Protein AF-A0A5M6A2C7-F1 (afdb_monomer_lite)

Structure (mmCIF, N/CA/C/O backbone):
data_AF-A0A5M6A2C7-F1
#
_entry.id   AF-A0A5M6A2C7-F1
#
loop_
_atom_site.group_PDB
_atom_site.id
_atom_site.type_symbol
_atom_site.label_atom_id
_atom_site.label_alt_id
_atom_site.label_comp_id
_atom_site.label_asym_id
_atom_site.label_entity_id
_atom_site.label_seq_id
_atom_site.pdbx_PDB_ins_code
_atom_site.Cartn_x
_atom_site.Cartn_y
_atom_site.Cartn_z
_atom_site.occupancy
_atom_site.B_iso_or_equiv
_atom_site.auth_seq_id
_atom_site.auth_comp_id
_atom_site.auth_asym_id
_atom_site.auth_atom_id
_atom_site.pdbx_PDB_model_num
ATOM 1 N N . MET A 1 1 ? 13.735 15.046 -50.045 1.00 45.38 1 MET A N 1
ATOM 2 C CA . MET A 1 1 ? 13.087 15.067 -48.713 1.00 45.38 1 MET A CA 1
ATOM 3 C C . MET A 1 1 ? 12.288 13.768 -48.601 1.00 45.38 1 MET A C 1
ATOM 5 O O . MET A 1 1 ? 11.650 13.436 -49.588 1.00 45.38 1 MET A O 1
ATOM 9 N N . ASN A 1 2 ? 12.395 13.031 -47.484 1.00 54.16 2 ASN A N 1
ATOM 10 C CA . ASN A 1 2 ? 11.855 11.673 -47.202 1.00 54.16 2 ASN A CA 1
ATOM 11 C C . ASN A 1 2 ? 12.770 10.461 -47.503 1.00 54.16 2 ASN A C 1
ATOM 13 O O . ASN A 1 2 ? 12.316 9.448 -48.018 1.00 54.16 2 ASN A O 1
ATOM 17 N N . GLN A 1 3 ? 14.052 10.512 -47.115 1.00 63.50 3 GLN A N 1
ATOM 18 C CA . GLN A 1 3 ? 14.919 9.313 -47.120 1.00 63.50 3 GLN A CA 1
ATOM 19 C C . GLN A 1 3 ? 14.503 8.258 -46.074 1.00 63.50 3 GLN A C 1
ATOM 21 O O . GLN A 1 3 ? 14.709 7.070 -46.290 1.00 63.50 3 GLN A O 1
ATOM 26 N N . LEU A 1 4 ? 13.855 8.669 -44.976 1.00 61.88 4 LEU A N 1
ATOM 27 C CA . LEU A 1 4 ? 13.377 7.767 -43.916 1.00 61.88 4 LEU A CA 1
ATOM 28 C C . LEU A 1 4 ? 12.251 6.823 -44.385 1.00 61.88 4 LEU A C 1
ATOM 30 O O . LEU A 1 4 ? 12.157 5.701 -43.902 1.00 61.88 4 LEU A O 1
ATOM 34 N N . ALA A 1 5 ? 11.435 7.243 -45.360 1.00 64.31 5 ALA A N 1
ATOM 35 C CA . ALA A 1 5 ? 10.339 6.440 -45.916 1.00 64.31 5 ALA A CA 1
ATOM 36 C C . ALA A 1 5 ? 10.807 5.376 -46.934 1.00 64.31 5 ALA A C 1
ATOM 38 O O . ALA A 1 5 ? 10.036 4.489 -47.300 1.00 64.31 5 ALA A O 1
ATOM 39 N N . ALA A 1 6 ? 12.064 5.447 -47.388 1.00 68.69 6 ALA A N 1
ATOM 40 C CA . ALA A 1 6 ? 12.659 4.509 -48.344 1.00 68.69 6 ALA A CA 1
ATOM 41 C C . ALA A 1 6 ? 13.431 3.355 -47.670 1.00 68.69 6 ALA A C 1
ATOM 43 O O . ALA A 1 6 ? 13.940 2.471 -48.355 1.00 68.69 6 ALA A O 1
ATOM 44 N N . LEU A 1 7 ? 13.537 3.356 -46.336 1.00 71.62 7 LEU A N 1
ATOM 45 C CA . LEU A 1 7 ? 14.221 2.313 -45.572 1.00 71.62 7 LEU A CA 1
ATOM 46 C C . LEU A 1 7 ? 13.413 1.003 -45.565 1.00 71.62 7 LEU A C 1
ATOM 48 O O . LEU A 1 7 ? 12.192 1.065 -45.418 1.00 71.62 7 LEU A O 1
ATOM 52 N N . PRO A 1 8 ? 14.047 -0.178 -45.663 1.00 75.31 8 PRO A N 1
ATOM 53 C CA . PRO A 1 8 ? 13.350 -1.445 -45.453 1.00 75.31 8 PRO A CA 1
ATOM 54 C C . PRO A 1 8 ? 12.829 -1.559 -44.010 1.00 75.31 8 PRO A C 1
ATOM 56 O O . PRO A 1 8 ? 13.334 -0.895 -43.101 1.00 75.31 8 PRO A O 1
ATOM 59 N N . GLU A 1 9 ? 11.809 -2.393 -43.789 1.00 77.25 9 GLU A N 1
ATOM 60 C CA . GLU A 1 9 ? 11.289 -2.648 -42.439 1.00 77.25 9 GLU A CA 1
ATOM 61 C C . GLU A 1 9 ? 12.412 -3.138 -41.511 1.00 77.25 9 GLU A C 1
ATOM 63 O O . GLU A 1 9 ? 13.198 -4.015 -41.872 1.00 77.25 9 GLU A O 1
ATOM 68 N N . GLY A 1 10 ? 12.515 -2.540 -40.322 1.00 73.56 10 GLY A N 1
ATOM 69 C CA . GLY A 1 10 ? 13.581 -2.822 -39.358 1.00 73.56 10 GLY A CA 1
ATOM 70 C C . GLY A 1 10 ? 14.880 -2.035 -39.565 1.00 73.56 10 GLY A C 1
ATOM 71 O O . GLY A 1 10 ? 15.725 -2.043 -38.670 1.00 73.56 10 GLY A O 1
ATOM 72 N N . ALA A 1 11 ? 15.050 -1.310 -40.676 1.00 76.38 11 ALA A N 1
ATOM 73 C CA . ALA A 1 11 ? 16.159 -0.371 -40.813 1.00 76.38 11 ALA A CA 1
ATOM 74 C C . ALA A 1 11 ? 15.857 0.950 -40.092 1.00 76.38 11 ALA A C 1
ATOM 76 O O . ALA A 1 11 ? 14.712 1.402 -39.991 1.00 76.38 11 ALA A O 1
ATOM 77 N N . GLY A 1 12 ? 16.908 1.575 -39.570 1.00 79.69 12 GLY A N 1
ATOM 78 C CA . GLY A 1 12 ? 16.787 2.783 -38.775 1.00 79.69 12 GLY A CA 1
ATOM 79 C C . GLY A 1 12 ? 18.049 3.626 -38.789 1.00 79.69 12 GLY A C 1
ATOM 80 O O . GLY A 1 12 ? 19.138 3.143 -39.097 1.00 79.69 12 GLY A O 1
ATOM 81 N N . TYR A 1 13 ? 17.887 4.896 -38.444 1.00 80.06 13 TYR A N 1
ATOM 82 C CA . TYR A 1 13 ? 18.990 5.829 -38.255 1.00 80.06 13 TYR A CA 1
ATOM 83 C C . TYR A 1 13 ? 19.160 6.111 -36.771 1.00 80.06 13 TYR A C 1
ATOM 85 O O . TYR A 1 13 ? 18.180 6.303 -36.058 1.00 80.06 13 TYR A O 1
ATOM 93 N N . SER A 1 14 ? 20.405 6.165 -36.313 1.00 82.62 14 SER A N 1
ATOM 94 C CA . SER A 1 14 ? 20.745 6.638 -3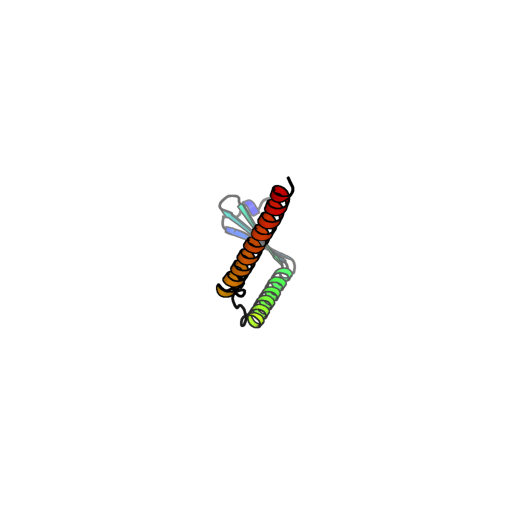4.976 1.00 82.62 14 SER A CA 1
ATOM 95 C C . SER A 1 14 ? 21.657 7.844 -35.108 1.00 82.62 14 SER A C 1
ATOM 97 O O . SER A 1 14 ? 22.649 7.800 -35.837 1.00 82.62 14 SER A O 1
ATOM 99 N N . ALA A 1 15 ? 21.301 8.927 -34.431 1.00 82.69 15 ALA A N 1
ATOM 100 C CA . ALA A 1 15 ? 22.099 10.134 -34.351 1.00 82.69 15 ALA A CA 1
ATOM 101 C C . ALA A 1 15 ? 22.434 10.406 -32.885 1.00 82.69 15 ALA A C 1
ATOM 103 O O . ALA A 1 15 ? 21.565 10.373 -32.013 1.00 82.69 15 ALA A O 1
ATOM 104 N N . ARG A 1 16 ? 23.705 10.701 -32.620 1.00 82.06 16 ARG A N 1
ATOM 105 C CA . ARG A 1 16 ? 24.183 11.104 -31.299 1.00 82.06 16 ARG A CA 1
ATOM 106 C C . ARG A 1 16 ? 24.575 12.572 -31.340 1.00 82.06 16 ARG A C 1
ATOM 108 O O . ARG A 1 16 ? 25.396 12.968 -32.162 1.00 82.06 16 ARG A O 1
ATOM 115 N N . SER A 1 17 ? 24.009 13.358 -30.433 1.00 80.19 17 SER A N 1
ATOM 116 C CA . SER A 1 17 ? 24.389 14.749 -30.203 1.00 80.19 17 SER A CA 1
ATOM 117 C C . SER A 1 17 ? 24.802 14.901 -28.742 1.00 80.19 17 SER A C 1
ATOM 119 O O . SER A 1 17 ? 23.972 14.860 -27.833 1.00 80.19 17 SER A O 1
ATOM 121 N N . GLY A 1 18 ? 26.113 14.995 -28.504 1.00 84.50 18 GLY A N 1
ATOM 122 C CA . GLY A 1 18 ? 26.688 15.035 -27.159 1.00 84.50 1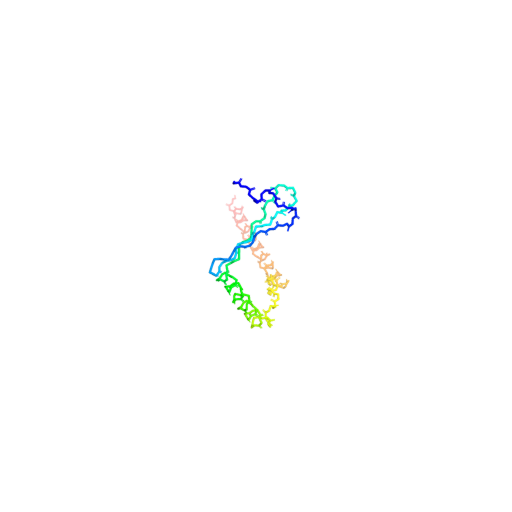8 GLY A CA 1
ATOM 123 C C . GLY A 1 18 ? 26.326 13.801 -26.318 1.00 84.50 18 GLY A C 1
ATOM 124 O O . GLY A 1 18 ? 26.745 12.681 -26.622 1.00 84.50 18 GLY A O 1
ATOM 125 N N . GLN A 1 19 ? 25.555 14.037 -25.253 1.00 78.62 19 GLN A N 1
ATOM 126 C CA . GLN A 1 19 ? 25.086 13.047 -24.269 1.00 78.62 19 GLN A CA 1
ATOM 127 C C . GLN A 1 19 ? 23.657 12.537 -24.545 1.00 78.62 19 GLN A C 1
ATOM 129 O O . GLN A 1 19 ? 23.035 11.914 -23.688 1.00 78.62 19 GLN A O 1
ATOM 134 N N . ALA A 1 20 ? 23.096 12.841 -25.718 1.00 83.00 20 ALA A N 1
ATOM 135 C CA . ALA A 1 20 ? 21.785 12.361 -26.132 1.00 83.00 20 ALA A CA 1
ATOM 136 C C . ALA A 1 20 ? 21.901 11.558 -27.430 1.00 83.00 20 ALA A C 1
ATOM 138 O O . ALA A 1 20 ? 22.547 11.983 -28.392 1.00 83.00 20 ALA A O 1
ATOM 139 N N . THR A 1 21 ? 21.259 10.396 -27.457 1.00 86.50 21 THR A N 1
ATOM 140 C CA . THR A 1 21 ? 21.155 9.522 -28.625 1.00 86.50 21 THR A CA 1
ATOM 141 C C . THR A 1 21 ? 19.694 9.437 -29.031 1.00 86.50 21 THR A C 1
ATOM 143 O O . THR A 1 21 ? 18.849 9.092 -28.212 1.00 86.50 21 THR A O 1
ATOM 146 N N . ALA A 1 22 ? 19.386 9.745 -30.286 1.00 85.56 22 ALA A N 1
ATOM 147 C CA . ALA A 1 22 ? 18.059 9.576 -30.859 1.00 85.56 22 ALA A CA 1
ATOM 148 C C . ALA A 1 22 ? 18.128 8.541 -31.982 1.00 85.56 22 ALA A C 1
ATOM 150 O O . ALA A 1 22 ? 18.873 8.719 -32.947 1.00 85.56 22 ALA A O 1
ATOM 151 N N . SER A 1 23 ? 17.358 7.467 -31.864 1.00 85.88 23 SER A N 1
ATOM 152 C CA . SER A 1 23 ? 17.195 6.456 -32.899 1.00 85.88 23 SER A CA 1
ATOM 153 C C . SER A 1 23 ? 15.785 6.491 -33.477 1.00 85.88 23 SER A C 1
ATOM 155 O O . SER A 1 23 ? 14.800 6.709 -32.775 1.00 85.88 23 SER A O 1
ATOM 157 N N . VAL A 1 24 ? 15.692 6.293 -34.787 1.00 85.50 24 VAL A N 1
ATOM 158 C CA . VAL A 1 24 ? 14.439 6.198 -35.535 1.00 85.50 24 VAL A CA 1
ATOM 159 C C . VAL A 1 24 ? 14.452 4.879 -36.274 1.00 85.50 24 VAL A C 1
ATOM 161 O O . VAL A 1 24 ? 15.328 4.665 -37.109 1.00 85.50 24 VAL A O 1
ATOM 164 N N . VAL A 1 25 ? 13.506 3.999 -35.974 1.00 85.88 25 VAL A N 1
ATOM 165 C CA . VAL A 1 25 ? 13.398 2.668 -36.582 1.00 85.88 25 VAL A CA 1
ATOM 166 C C . VAL A 1 25 ? 12.084 2.569 -37.344 1.00 85.88 25 VAL A C 1
ATOM 168 O O . VAL A 1 25 ? 11.035 2.958 -36.824 1.00 85.88 25 VAL A O 1
ATOM 171 N N . ARG A 1 26 ? 12.122 2.035 -38.570 1.00 79.94 26 ARG A N 1
ATOM 172 C CA . ARG A 1 26 ? 10.900 1.719 -39.316 1.00 79.94 26 ARG A CA 1
ATOM 173 C C . ARG A 1 26 ? 10.265 0.449 -38.748 1.00 79.94 26 ARG A C 1
ATOM 175 O O . ARG A 1 26 ? 10.847 -0.632 -38.834 1.00 79.94 26 ARG A O 1
ATOM 182 N N . GLY A 1 27 ? 9.086 0.598 -38.149 1.00 78.19 27 GLY A N 1
ATOM 183 C CA . GLY A 1 27 ? 8.236 -0.506 -37.712 1.00 78.19 27 GLY A CA 1
ATOM 184 C C . GLY A 1 27 ? 7.503 -1.165 -38.885 1.00 78.19 27 GLY A C 1
ATOM 185 O O . GLY A 1 27 ? 7.777 -0.876 -40.046 1.00 78.19 27 GLY A O 1
ATOM 186 N N . LYS A 1 28 ? 6.551 -2.055 -38.586 1.00 78.69 28 LYS A N 1
ATOM 187 C CA . LYS A 1 28 ? 5.726 -2.702 -39.620 1.00 78.69 28 LYS A CA 1
ATOM 188 C C . LYS A 1 28 ? 4.857 -1.666 -40.347 1.00 78.69 28 LYS A C 1
ATOM 190 O O . LYS A 1 28 ? 4.196 -0.847 -39.696 1.00 78.69 28 LYS A O 1
ATOM 195 N N . GLY A 1 29 ? 4.841 -1.719 -41.678 1.00 75.31 29 GLY A N 1
ATOM 196 C CA . GLY A 1 29 ? 4.104 -0.791 -42.536 1.00 75.31 29 GLY A CA 1
ATOM 197 C C . GLY A 1 29 ? 4.701 0.624 -42.558 1.00 75.31 29 GLY A C 1
ATOM 198 O O . GLY A 1 29 ? 5.876 0.822 -42.872 1.00 75.31 29 GLY A O 1
ATOM 199 N N . ASP A 1 30 ? 3.871 1.620 -42.235 1.00 73.81 30 ASP A N 1
ATOM 200 C CA . ASP A 1 30 ? 4.218 3.053 -42.290 1.00 73.81 30 ASP A CA 1
ATOM 201 C C . ASP A 1 30 ? 4.505 3.673 -40.907 1.00 73.81 30 ASP A C 1
ATOM 203 O O . ASP A 1 30 ? 4.506 4.890 -40.730 1.00 73.81 30 ASP A O 1
ATOM 207 N N . THR A 1 31 ? 4.763 2.834 -39.898 1.00 77.69 31 THR A N 1
ATOM 208 C CA . THR A 1 31 ? 5.012 3.285 -38.519 1.00 77.69 31 THR A CA 1
ATOM 209 C C . THR A 1 31 ? 6.493 3.598 -38.297 1.00 77.69 31 THR A C 1
ATOM 211 O O . THR A 1 31 ? 7.357 2.766 -38.572 1.00 77.69 31 THR A O 1
ATOM 214 N N . LEU A 1 32 ? 6.797 4.766 -37.728 1.00 80.88 32 LEU A N 1
ATOM 215 C CA . LEU A 1 32 ? 8.147 5.159 -37.310 1.00 80.88 32 LEU A CA 1
ATOM 216 C C . LEU A 1 32 ? 8.238 5.157 -35.780 1.00 80.88 32 LEU A C 1
ATOM 218 O O . LEU A 1 32 ? 7.470 5.842 -35.107 1.00 80.88 32 LEU A O 1
ATOM 222 N N . ILE A 1 33 ? 9.186 4.399 -35.230 1.00 82.81 33 ILE A N 1
ATOM 223 C CA . ILE A 1 33 ? 9.463 4.339 -33.792 1.00 82.81 33 ILE A CA 1
ATOM 224 C C . ILE A 1 33 ? 10.633 5.272 -33.503 1.00 82.81 33 ILE A C 1
ATOM 226 O O . ILE A 1 33 ? 11.743 5.039 -33.978 1.00 82.81 33 ILE A O 1
ATOM 230 N N . PHE A 1 34 ? 10.384 6.320 -32.723 1.00 83.88 34 PHE A N 1
ATOM 231 C CA . PHE A 1 34 ? 11.409 7.251 -32.261 1.00 83.88 34 PHE A CA 1
ATOM 232 C C . PHE A 1 34 ? 11.809 6.900 -30.826 1.00 83.88 34 PHE A C 1
ATOM 234 O O . PHE A 1 34 ? 10.953 6.784 -29.952 1.00 83.88 34 PHE A O 1
ATOM 241 N N . THR A 1 35 ? 13.098 6.720 -30.562 1.00 84.38 35 THR A N 1
ATOM 242 C CA . THR A 1 35 ? 13.633 6.451 -29.223 1.00 84.38 35 THR A CA 1
ATOM 243 C C . THR A 1 35 ? 14.727 7.458 -28.913 1.00 84.38 35 THR A C 1
ATOM 245 O O . THR A 1 35 ? 15.743 7.511 -29.596 1.00 84.38 35 THR A O 1
ATOM 248 N N . SER A 1 36 ? 14.533 8.260 -27.870 1.00 83.62 36 SER A N 1
ATOM 249 C CA . SER A 1 36 ? 15.541 9.192 -27.364 1.00 83.62 36 SER A CA 1
ATOM 250 C C . SER A 1 36 ? 16.078 8.707 -26.022 1.00 83.62 36 SER A C 1
ATOM 252 O O . SER A 1 36 ? 15.319 8.573 -25.064 1.00 83.62 36 SER A O 1
ATOM 254 N N . ILE A 1 37 ? 17.384 8.478 -25.943 1.00 83.75 37 ILE A N 1
ATOM 255 C CA . ILE A 1 37 ? 18.113 8.140 -24.722 1.00 83.75 37 ILE A CA 1
ATOM 256 C C . ILE A 1 37 ? 18.976 9.344 -24.352 1.00 83.75 37 ILE A C 1
ATOM 258 O O . ILE A 1 37 ? 19.833 9.762 -25.128 1.00 83.75 37 ILE A O 1
ATOM 262 N N . CYS A 1 38 ? 18.762 9.891 -23.159 1.00 86.75 38 CYS A N 1
ATOM 263 C CA . CYS A 1 38 ? 19.594 10.949 -22.592 1.00 86.75 38 CYS A CA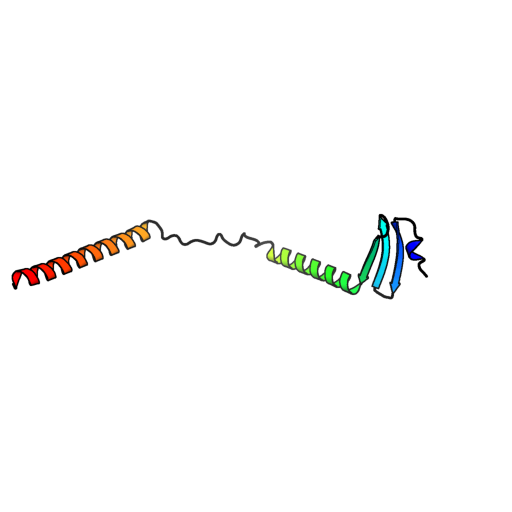 1
ATOM 264 C C . CYS A 1 38 ? 20.463 10.343 -21.486 1.00 86.75 38 CYS A C 1
ATOM 266 O O . CYS A 1 38 ? 19.914 9.830 -20.509 1.00 86.75 38 CYS A O 1
ATOM 268 N N . ASP A 1 39 ? 21.790 10.433 -21.596 1.00 82.12 39 ASP A N 1
ATOM 269 C CA . ASP A 1 39 ? 22.721 9.863 -20.607 1.00 82.12 39 ASP A CA 1
ATOM 270 C C . ASP A 1 39 ? 22.485 10.455 -19.204 1.00 82.12 39 ASP A C 1
ATOM 272 O O . ASP A 1 39 ? 22.603 9.761 -18.194 1.00 82.12 39 ASP A O 1
ATOM 276 N N . SER A 1 40 ? 22.059 11.723 -19.126 1.00 83.44 40 SER A N 1
ATOM 277 C CA . SER A 1 40 ? 21.685 12.381 -17.868 1.00 83.44 40 SER A CA 1
ATOM 278 C C . SER A 1 40 ? 20.444 11.769 -17.209 1.00 83.44 40 SER A C 1
ATOM 280 O O . SER A 1 40 ? 20.388 11.669 -15.984 1.00 83.44 40 SER A O 1
ATOM 282 N N . LEU A 1 41 ? 19.449 11.341 -17.992 1.00 85.25 41 LEU A N 1
ATOM 283 C CA . LEU A 1 41 ? 18.262 10.652 -17.480 1.00 85.25 41 LEU A CA 1
ATOM 284 C C . LEU A 1 41 ? 18.600 9.210 -17.099 1.00 85.25 41 LEU A C 1
ATOM 286 O O . LEU A 1 41 ? 18.210 8.759 -16.026 1.00 85.25 41 LEU A O 1
ATOM 290 N N . ALA A 1 42 ? 19.375 8.515 -17.933 1.00 85.31 42 ALA A N 1
ATOM 291 C CA . ALA A 1 42 ? 19.829 7.158 -17.646 1.00 85.31 42 ALA A CA 1
ATOM 292 C C . ALA A 1 42 ? 20.602 7.098 -16.317 1.00 85.31 42 ALA A C 1
ATOM 294 O O . ALA A 1 42 ? 20.333 6.236 -15.483 1.00 85.31 42 ALA A O 1
ATOM 295 N N . ARG A 1 43 ? 21.489 8.071 -16.068 1.00 86.81 43 ARG A N 1
ATOM 296 C CA . ARG A 1 43 ? 22.215 8.188 -14.798 1.00 86.81 43 ARG A CA 1
ATOM 297 C C . ARG A 1 43 ? 21.283 8.397 -13.601 1.00 86.81 43 ARG A C 1
ATOM 299 O O . ARG A 1 43 ? 21.494 7.777 -12.564 1.00 86.81 43 ARG A O 1
ATOM 306 N N . GLN A 1 44 ? 20.268 9.252 -13.738 1.00 89.12 44 GLN A N 1
ATOM 307 C CA . GLN A 1 44 ? 19.291 9.495 -12.670 1.00 89.12 44 GLN A CA 1
ATOM 308 C C . GLN A 1 44 ? 18.492 8.234 -12.338 1.00 89.12 44 GLN A C 1
ATOM 310 O O . GLN A 1 44 ? 18.328 7.919 -11.164 1.00 89.12 44 GLN A O 1
ATOM 315 N N . VAL A 1 45 ? 18.047 7.488 -13.353 1.00 90.75 45 VAL A N 1
ATOM 316 C CA . VAL A 1 45 ? 17.321 6.226 -13.151 1.00 90.75 45 VAL A CA 1
ATOM 317 C C . VAL A 1 45 ? 18.196 5.210 -12.423 1.00 90.75 45 VAL A C 1
ATOM 319 O O . VAL A 1 45 ? 17.738 4.633 -11.444 1.00 90.75 45 VAL A O 1
ATOM 322 N N . ILE A 1 46 ? 19.457 5.040 -12.837 1.00 92.62 46 ILE A N 1
ATOM 323 C CA . ILE A 1 46 ? 20.395 4.116 -12.177 1.00 92.62 46 ILE A CA 1
ATOM 324 C C . ILE A 1 46 ? 20.595 4.506 -10.706 1.00 92.62 46 ILE A C 1
ATOM 326 O O . ILE A 1 46 ? 20.406 3.671 -9.822 1.00 92.62 46 ILE A O 1
ATOM 330 N N . SER A 1 47 ? 20.893 5.781 -10.440 1.00 92.19 47 SER A N 1
ATOM 331 C CA . SER A 1 47 ? 21.084 6.294 -9.076 1.00 92.19 47 SER A CA 1
ATOM 332 C C . SER A 1 47 ? 19.851 6.065 -8.204 1.00 92.19 47 SER A C 1
ATOM 334 O O . SER A 1 47 ? 19.965 5.622 -7.066 1.00 92.19 47 SER A O 1
ATOM 336 N N . LEU A 1 48 ? 18.660 6.332 -8.744 1.00 90.75 48 LEU A N 1
ATOM 337 C CA . LEU A 1 48 ? 17.413 6.159 -8.013 1.00 90.75 48 LEU A CA 1
ATOM 338 C C . LEU A 1 48 ? 17.123 4.681 -7.739 1.00 90.75 48 LEU A C 1
ATOM 340 O O . LEU A 1 48 ? 16.688 4.332 -6.646 1.00 90.75 48 LEU A O 1
ATOM 344 N N . THR A 1 49 ? 17.378 3.798 -8.708 1.00 91.88 49 THR A N 1
ATOM 345 C CA . THR A 1 49 ? 17.211 2.356 -8.493 1.00 91.88 49 THR A CA 1
ATOM 346 C C . THR A 1 49 ? 18.157 1.831 -7.422 1.00 91.88 49 THR A C 1
ATOM 348 O O . THR A 1 49 ? 17.734 1.022 -6.601 1.00 91.88 49 THR A O 1
ATOM 351 N N . GLU A 1 50 ? 19.392 2.331 -7.374 1.00 92.88 50 GLU A N 1
ATOM 352 C CA . GLU A 1 50 ? 20.363 1.968 -6.345 1.00 92.88 50 GLU A CA 1
ATOM 353 C C . GLU A 1 50 ? 19.898 2.434 -4.960 1.00 92.88 50 GLU A C 1
ATOM 355 O O . GLU A 1 50 ? 19.850 1.629 -4.029 1.00 92.88 50 GLU A O 1
ATOM 360 N N . GLU A 1 51 ? 19.440 3.683 -4.831 1.00 91.50 51 GLU A N 1
ATOM 361 C CA . GLU A 1 51 ? 18.881 4.192 -3.574 1.00 91.50 51 GLU A CA 1
ATOM 362 C C . GLU A 1 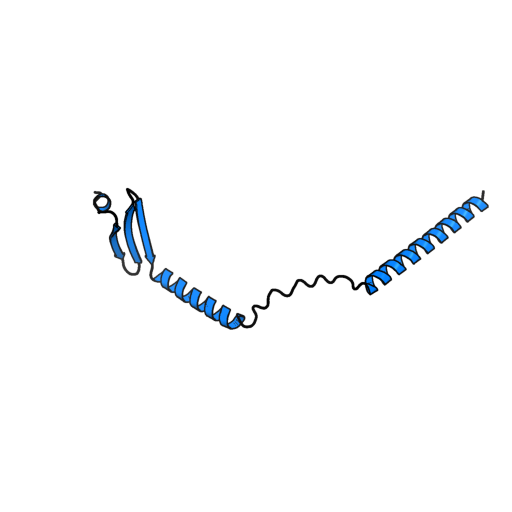51 ? 17.647 3.411 -3.125 1.00 91.50 51 GLU A C 1
ATOM 364 O O . GLU A 1 51 ? 17.555 3.051 -1.954 1.00 91.50 51 GLU A O 1
ATOM 369 N N . LEU A 1 52 ? 16.731 3.086 -4.039 1.00 88.12 52 LEU A N 1
ATOM 370 C CA . LEU A 1 52 ? 15.565 2.263 -3.719 1.00 88.12 52 LEU A CA 1
ATOM 371 C C . LEU A 1 52 ? 15.973 0.865 -3.261 1.00 88.12 52 LEU A C 1
ATOM 373 O O . LEU A 1 52 ? 15.387 0.345 -2.314 1.00 88.12 52 LEU A O 1
ATOM 377 N N . THR A 1 53 ? 16.974 0.249 -3.895 1.00 86.88 53 THR A N 1
ATOM 378 C CA . THR A 1 53 ? 17.478 -1.056 -3.449 1.00 86.88 53 THR A CA 1
ATOM 379 C C . THR A 1 53 ? 18.187 -0.973 -2.106 1.00 86.88 53 THR A C 1
ATOM 381 O O . THR A 1 53 ? 18.001 -1.872 -1.292 1.00 86.88 53 THR A O 1
ATOM 384 N N . ARG A 1 54 ? 18.929 0.109 -1.837 1.00 89.06 54 ARG A N 1
ATOM 385 C CA . ARG A 1 54 ? 19.583 0.360 -0.550 1.00 89.06 54 ARG A CA 1
ATOM 386 C C . ARG A 1 54 ? 18.551 0.560 0.554 1.00 89.06 54 ARG A C 1
ATOM 388 O O . ARG A 1 54 ? 18.596 -0.163 1.538 1.00 89.06 54 ARG A O 1
ATOM 395 N N . ILE A 1 55 ? 17.590 1.462 0.354 1.00 84.50 55 ILE A N 1
ATOM 396 C CA . ILE A 1 55 ? 16.490 1.708 1.296 1.00 84.50 55 ILE A CA 1
ATOM 397 C C . ILE A 1 55 ? 15.715 0.418 1.520 1.00 84.50 55 ILE A C 1
ATOM 399 O O . ILE A 1 55 ? 15.494 0.031 2.654 1.00 84.50 55 ILE A O 1
ATOM 403 N N . ARG A 1 56 ? 15.352 -0.308 0.460 1.00 80.81 56 ARG A N 1
ATOM 404 C CA . ARG A 1 56 ? 14.644 -1.581 0.607 1.00 80.81 56 ARG A CA 1
ATOM 405 C C . ARG A 1 56 ? 15.480 -2.642 1.313 1.00 80.81 56 ARG A C 1
ATOM 407 O O . ARG A 1 56 ? 14.893 -3.510 1.925 1.00 80.81 56 ARG A O 1
ATOM 414 N N . ASN A 1 57 ? 16.805 -2.620 1.220 1.00 82.31 57 ASN A N 1
ATOM 415 C CA . ASN A 1 57 ? 17.660 -3.544 1.964 1.00 82.31 57 ASN A CA 1
ATOM 416 C C . ASN A 1 57 ? 17.765 -3.136 3.444 1.00 82.31 57 ASN A C 1
ATOM 418 O O . ASN A 1 57 ? 17.701 -3.989 4.315 1.00 82.31 57 ASN A O 1
ATOM 422 N N . GLU A 1 58 ? 17.853 -1.834 3.726 1.00 80.12 58 GLU A N 1
ATOM 423 C CA . GLU A 1 58 ? 17.868 -1.265 5.083 1.00 80.12 58 GLU A CA 1
ATOM 424 C C . GLU A 1 58 ? 16.508 -1.393 5.792 1.00 80.12 58 GLU A C 1
ATOM 426 O O . GLU A 1 58 ? 16.452 -1.594 6.997 1.00 80.12 58 GLU A O 1
ATOM 431 N N . THR A 1 59 ? 15.405 -1.291 5.049 1.00 72.69 59 THR A N 1
ATOM 432 C CA . THR A 1 59 ? 14.018 -1.439 5.528 1.00 72.69 59 THR A CA 1
ATOM 433 C C . THR A 1 59 ? 13.495 -2.874 5.345 1.00 72.69 59 THR A C 1
ATOM 435 O O . THR A 1 59 ? 12.450 -3.235 5.869 1.00 72.69 59 THR A O 1
ATOM 438 N N . GLY A 1 60 ? 14.209 -3.717 4.595 1.00 58.16 60 GLY A N 1
ATOM 439 C CA . GLY A 1 60 ? 13.766 -5.046 4.149 1.00 58.16 60 GLY A CA 1
ATOM 440 C C . GLY A 1 60 ? 13.834 -6.141 5.201 1.00 58.16 60 GLY A C 1
ATOM 441 O O . GLY A 1 60 ? 13.382 -7.250 4.932 1.00 58.16 60 GLY A O 1
ATOM 442 N N . GLU A 1 61 ? 14.362 -5.832 6.381 1.00 55.62 61 GLU A N 1
ATOM 443 C CA . GLU A 1 61 ? 14.221 -6.684 7.562 1.00 55.62 61 GLU A CA 1
ATOM 444 C C . GLU A 1 61 ? 12.864 -6.465 8.262 1.00 55.62 61 GLU A C 1
ATOM 446 O O . GLU A 1 61 ? 12.456 -7.280 9.080 1.00 55.62 61 GLU A O 1
ATOM 451 N N . GLU A 1 62 ? 12.117 -5.420 7.883 1.00 57.78 62 GLU A N 1
ATOM 452 C CA . GLU A 1 62 ? 10.868 -5.014 8.534 1.00 57.78 62 GLU A CA 1
ATOM 453 C C . GLU A 1 62 ? 9.792 -4.616 7.506 1.00 57.78 62 GLU A C 1
ATOM 45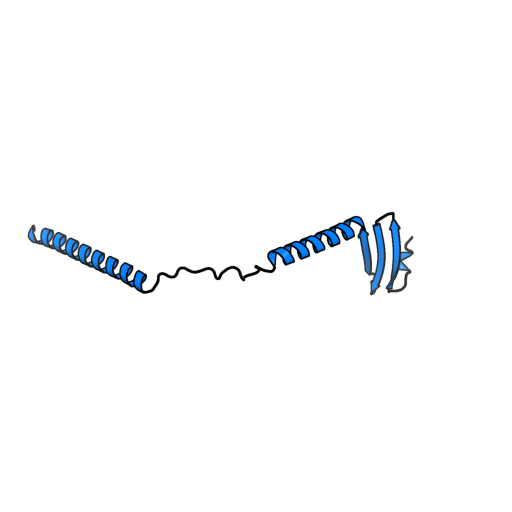5 O O . GLU A 1 62 ? 9.019 -3.681 7.6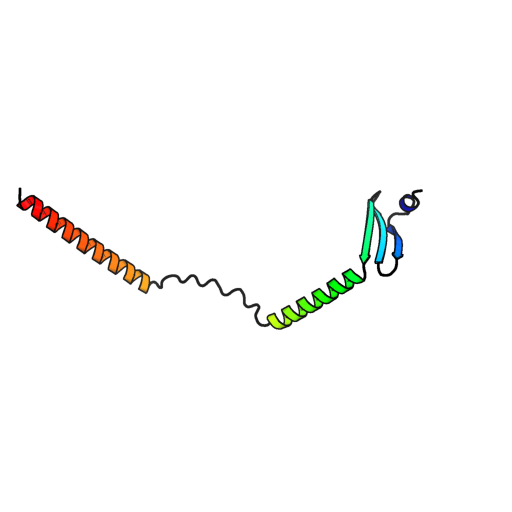94 1.00 57.78 62 GLU A O 1
ATOM 460 N N . VAL A 1 63 ? 9.690 -5.352 6.394 1.00 57.72 63 VAL A N 1
ATOM 461 C CA . VAL A 1 63 ? 8.389 -5.479 5.711 1.00 57.72 63 VAL A CA 1
ATOM 462 C C . VAL A 1 63 ? 7.637 -6.613 6.403 1.00 57.72 63 VAL A C 1
ATOM 464 O O . VAL A 1 63 ? 7.320 -7.641 5.806 1.00 57.72 63 VAL A O 1
ATOM 467 N N . GLU A 1 64 ? 7.400 -6.442 7.706 1.00 59.66 64 GLU A N 1
ATOM 468 C CA . GLU A 1 64 ? 6.271 -7.103 8.339 1.00 59.66 64 GLU A CA 1
ATOM 469 C C . GLU A 1 64 ? 5.022 -6.558 7.644 1.00 59.66 64 GLU A C 1
ATOM 471 O O . GLU A 1 64 ? 4.905 -5.354 7.385 1.00 59.66 64 GLU A O 1
ATOM 476 N N . GLU A 1 65 ? 4.110 -7.451 7.263 1.00 61.53 65 GLU A N 1
ATOM 477 C CA . GLU A 1 65 ? 2.787 -7.058 6.790 1.00 61.53 65 GLU A CA 1
ATOM 478 C C . GLU A 1 65 ? 2.238 -5.967 7.720 1.00 61.53 65 GLU A C 1
ATOM 480 O O . GLU A 1 65 ? 2.437 -6.084 8.933 1.00 61.53 65 GLU A O 1
ATOM 485 N N . PRO A 1 66 ? 1.586 -4.902 7.199 1.00 64.50 66 PRO A N 1
ATOM 486 C CA . PRO A 1 66 ? 1.013 -3.879 8.066 1.00 64.50 66 PRO A CA 1
ATOM 487 C C . PRO A 1 66 ? 0.227 -4.613 9.154 1.00 64.50 66 PRO A C 1
ATOM 489 O O . PRO A 1 66 ? -0.632 -5.427 8.789 1.00 64.50 66 PRO A O 1
ATOM 492 N N . PRO A 1 67 ? 0.573 -4.419 10.445 1.00 62.72 67 PRO A N 1
ATOM 493 C CA . PRO A 1 67 ? 0.094 -5.274 11.518 1.00 62.72 67 PRO A CA 1
ATOM 494 C C . PRO A 1 67 ? -1.418 -5.376 11.371 1.00 62.72 67 PRO A C 1
ATOM 496 O O . PRO A 1 67 ? -2.050 -4.334 11.137 1.00 62.72 67 PRO A O 1
ATOM 499 N N . PRO A 1 68 ? -1.989 -6.599 11.405 1.00 62.66 68 PRO A N 1
ATOM 500 C CA . PRO A 1 68 ? -3.402 -6.804 11.131 1.00 62.66 68 PRO A CA 1
ATOM 501 C C . PRO A 1 68 ? -4.145 -5.781 11.964 1.00 62.66 68 PRO A C 1
ATOM 503 O O . PRO A 1 68 ? -3.923 -5.736 13.172 1.00 62.66 68 PRO A O 1
ATOM 506 N N . GLN A 1 69 ? -4.904 -4.894 11.308 1.00 61.75 69 GLN A N 1
ATOM 507 C CA . GLN A 1 69 ? -5.597 -3.802 11.981 1.00 61.75 69 GLN A CA 1
ATOM 508 C C . GLN A 1 69 ? -6.374 -4.447 13.114 1.00 61.75 69 GLN A C 1
ATOM 510 O O . GLN A 1 69 ? -7.343 -5.164 12.861 1.00 61.75 69 GLN A O 1
ATOM 515 N N . VAL A 1 70 ? -5.856 -4.297 14.335 1.00 62.50 70 VAL A N 1
ATOM 516 C CA . VAL A 1 70 ? -6.371 -4.996 15.499 1.00 62.50 70 VAL A CA 1
ATOM 517 C C . VAL A 1 70 ? -7.693 -4.313 15.760 1.00 62.50 70 VAL A C 1
ATOM 519 O O . VAL A 1 70 ? -7.766 -3.283 16.428 1.00 62.50 70 VAL A O 1
ATOM 522 N N . ALA A 1 71 ? -8.744 -4.836 15.135 1.00 61.38 71 ALA A N 1
ATOM 523 C CA . ALA A 1 71 ? -10.097 -4.539 15.513 1.00 61.38 71 ALA A CA 1
ATOM 524 C C . ALA A 1 71 ? -10.158 -4.947 16.980 1.00 61.38 71 ALA A C 1
ATOM 526 O O . ALA A 1 71 ? -10.138 -6.130 17.316 1.00 61.38 71 ALA A O 1
ATOM 527 N N . HIS A 1 72 ? -10.104 -3.958 17.869 1.00 62.66 72 HIS A N 1
ATOM 528 C CA . HIS A 1 72 ? -10.325 -4.169 19.285 1.00 62.66 72 HIS A CA 1
ATOM 529 C C . HIS A 1 72 ? -11.803 -4.498 19.453 1.00 62.66 72 HIS A C 1
ATOM 531 O O . HIS A 1 72 ? -12.624 -3.654 19.814 1.00 62.66 72 HIS A O 1
ATOM 537 N N . GLU A 1 73 ? -12.157 -5.729 19.114 1.00 64.75 73 GLU A N 1
ATOM 538 C CA . GLU A 1 73 ? -13.452 -6.282 19.425 1.00 64.75 73 GLU A CA 1
ATOM 539 C C . GLU A 1 73 ? -13.533 -6.343 20.953 1.00 64.75 73 GLU A C 1
ATOM 541 O O . GLU A 1 73 ? -12.626 -6.890 21.597 1.00 64.75 73 GLU A O 1
ATOM 546 N N . PRO A 1 74 ? -14.560 -5.733 21.573 1.00 71.12 74 PRO A N 1
ATOM 547 C CA . PRO A 1 74 ? -14.712 -5.819 23.012 1.00 71.12 74 PRO A CA 1
ATOM 548 C C . PRO A 1 74 ? -14.799 -7.297 23.383 1.00 71.12 74 PRO A C 1
ATOM 550 O O . PRO A 1 74 ? -15.642 -8.036 22.871 1.00 71.12 74 PRO A O 1
ATOM 553 N N . THR A 1 75 ? -13.903 -7.733 24.267 1.00 76.94 75 THR A N 1
ATOM 554 C CA . THR A 1 75 ? -13.826 -9.126 24.711 1.00 76.94 75 THR A CA 1
ATOM 555 C C . THR A 1 75 ? -15.200 -9.530 25.248 1.00 76.94 75 THR A C 1
ATOM 557 O O . THR A 1 75 ? -15.839 -8.732 25.936 1.00 76.94 75 THR A O 1
ATOM 560 N N . GLY A 1 76 ? -15.677 -10.750 24.975 1.00 79.56 76 GLY A N 1
ATOM 561 C CA . GLY A 1 76 ? -17.056 -11.159 25.307 1.00 79.56 76 GLY A CA 1
ATOM 562 C C . GLY A 1 76 ? -17.478 -10.888 26.763 1.00 79.56 76 GLY A C 1
ATOM 563 O O . GLY A 1 76 ? -18.643 -10.615 27.046 1.00 79.56 76 GLY A O 1
ATOM 564 N N . TRP A 1 77 ? -16.516 -10.853 27.688 1.00 83.94 77 TRP A N 1
ATOM 565 C CA . TRP A 1 77 ? -16.737 -10.460 29.079 1.00 83.94 77 TRP A CA 1
ATOM 566 C C . TRP A 1 77 ? -17.057 -8.965 29.286 1.00 83.94 77 TRP A C 1
ATOM 568 O O . TRP A 1 77 ? -17.949 -8.627 30.064 1.00 83.94 77 TRP A O 1
ATOM 578 N N . GLN A 1 78 ? -16.392 -8.057 28.565 1.00 81.69 78 GLN A N 1
ATOM 579 C CA . GLN A 1 78 ? -16.717 -6.623 28.577 1.00 81.69 78 GLN A CA 1
ATOM 580 C C . GLN A 1 78 ? -18.116 -6.371 28.003 1.00 81.69 78 GLN A C 1
ATOM 582 O O . GLN A 1 78 ? -18.869 -5.537 28.508 1.00 81.69 78 GLN A O 1
ATOM 587 N N . TRP A 1 79 ? -18.502 -7.143 26.986 1.00 84.88 79 TRP A N 1
ATOM 588 C CA . TRP A 1 79 ? -19.835 -7.071 26.394 1.00 84.88 79 TRP A CA 1
ATOM 589 C C . TRP A 1 79 ? -20.937 -7.446 27.396 1.00 84.88 79 TRP A C 1
ATOM 591 O O . TRP A 1 79 ? -21.953 -6.750 27.495 1.00 84.88 79 TRP A O 1
ATOM 601 N N . PHE A 1 80 ? -20.702 -8.481 28.208 1.00 84.94 80 PHE A N 1
ATOM 602 C CA . PHE A 1 80 ? -21.618 -8.882 29.277 1.00 84.94 80 PHE A CA 1
ATOM 603 C C . PHE A 1 80 ? -21.821 -7.771 30.323 1.00 84.94 80 PHE A C 1
ATOM 605 O O . PHE A 1 80 ? -22.954 -7.507 30.729 1.00 84.94 80 PHE A O 1
ATOM 612 N N . GLN A 1 81 ? -20.756 -7.062 30.714 1.00 88.00 81 GLN A N 1
ATOM 613 C CA . GLN A 1 81 ? -20.838 -5.959 31.683 1.00 88.00 81 GLN A CA 1
ATOM 614 C C . GLN A 1 81 ? -21.679 -4.781 31.166 1.00 88.00 81 GLN A C 1
ATOM 616 O O . GLN A 1 81 ? -22.521 -4.251 31.897 1.00 88.00 81 GLN A O 1
ATOM 621 N N . ILE A 1 82 ? -21.503 -4.403 29.895 1.00 90.12 82 ILE A N 1
ATOM 622 C CA . ILE A 1 82 ? -22.292 -3.336 29.257 1.00 90.12 82 ILE A CA 1
ATOM 623 C C . ILE A 1 82 ? -23.779 -3.717 29.229 1.00 90.12 82 ILE A C 1
ATOM 625 O O . ILE A 1 82 ? -24.649 -2.891 29.525 1.00 90.12 82 ILE A O 1
ATOM 629 N N . TRP A 1 83 ? -24.082 -4.978 28.915 1.00 89.56 83 TRP A N 1
ATOM 630 C CA . TRP A 1 83 ? -25.452 -5.488 28.898 1.00 89.56 83 TRP A CA 1
ATOM 631 C C . TRP A 1 83 ? -26.093 -5.527 30.287 1.00 89.56 83 TRP A C 1
ATOM 633 O O . TRP A 1 83 ? -27.218 -5.049 30.454 1.00 89.56 83 TRP A O 1
ATOM 643 N N . ALA A 1 84 ? -25.371 -6.020 31.295 1.00 93.69 84 ALA A N 1
ATOM 644 C CA . ALA A 1 84 ? -25.851 -6.063 32.674 1.00 93.69 84 ALA A CA 1
ATOM 645 C C . ALA A 1 84 ? -26.190 -4.657 33.204 1.00 93.69 84 ALA A C 1
ATOM 647 O O . ALA A 1 84 ? -27.266 -4.451 33.771 1.00 93.69 84 ALA A O 1
ATOM 648 N N . GLY A 1 85 ? -25.329 -3.666 32.944 1.00 93.50 85 GLY A N 1
ATOM 649 C CA . GLY A 1 85 ? -25.579 -2.275 33.337 1.00 93.50 85 GLY A CA 1
ATOM 650 C C . GLY A 1 85 ? -26.838 -1.681 32.692 1.00 93.50 85 GLY A C 1
ATOM 651 O O . GLY A 1 85 ? -27.646 -1.038 33.369 1.00 93.50 85 GLY A O 1
ATOM 652 N N . ARG A 1 86 ? -27.064 -1.945 31.396 1.00 94.56 86 ARG A N 1
ATOM 653 C CA . ARG A 1 86 ? -28.268 -1.475 30.684 1.00 94.56 86 ARG A CA 1
ATOM 654 C C . ARG A 1 86 ? -29.546 -2.117 31.221 1.00 94.56 86 ARG A C 1
ATOM 656 O O . ARG A 1 86 ? -30.535 -1.409 31.400 1.00 94.56 86 ARG A O 1
ATOM 663 N N . LEU A 1 87 ? -29.528 -3.415 31.528 1.00 96.38 87 LEU A N 1
ATOM 664 C CA . LEU A 1 87 ? -30.683 -4.107 32.115 1.00 96.38 87 LEU A CA 1
ATOM 665 C C . LEU A 1 87 ? -31.066 -3.522 33.484 1.00 96.38 87 LEU A C 1
ATOM 667 O O . LEU A 1 87 ? -32.248 -3.290 33.754 1.00 96.38 87 LEU A O 1
ATOM 671 N N . VAL A 1 88 ? -30.082 -3.201 34.328 1.00 96.56 88 VAL A N 1
ATOM 672 C CA . VAL A 1 88 ? -30.334 -2.569 35.634 1.00 96.56 88 VAL A CA 1
ATOM 673 C C . VAL A 1 88 ? -30.933 -1.167 35.474 1.00 96.56 88 VAL A C 1
ATOM 675 O O . VAL A 1 88 ? -31.922 -0.847 36.132 1.00 96.56 88 VAL A O 1
ATOM 678 N N . LEU A 1 89 ? -30.416 -0.340 34.561 1.00 96.38 89 LEU A N 1
ATOM 679 C CA . LEU A 1 89 ? -30.981 0.993 34.300 1.00 96.38 89 LEU A CA 1
ATOM 680 C C . LEU A 1 89 ? -32.428 0.933 33.787 1.00 96.38 89 LEU A C 1
ATOM 682 O O . LEU A 1 89 ? -33.281 1.716 34.219 1.00 96.38 89 LEU A O 1
ATOM 686 N N . ILE A 1 90 ? -32.730 -0.017 32.900 1.00 96.88 90 ILE A N 1
ATOM 687 C CA . ILE A 1 90 ? -34.085 -0.209 32.369 1.00 96.88 90 ILE A CA 1
ATOM 688 C C . ILE A 1 90 ? -35.044 -0.618 33.492 1.00 96.88 90 ILE A C 1
ATOM 690 O O . ILE A 1 90 ? -36.111 -0.022 33.636 1.00 96.88 90 ILE A O 1
ATOM 694 N N . THR A 1 91 ? -34.661 -1.572 34.340 1.00 96.81 91 THR A N 1
ATOM 695 C CA . THR A 1 91 ? -35.519 -1.998 35.459 1.00 96.81 91 THR A CA 1
ATOM 696 C C . THR A 1 91 ? -35.753 -0.871 36.470 1.00 96.81 91 THR A C 1
ATOM 698 O O . THR A 1 91 ? -36.896 -0.642 36.867 1.00 96.81 91 THR A O 1
ATOM 701 N N . LEU A 1 92 ? -34.720 -0.099 36.828 1.00 97.19 92 LEU A N 1
ATOM 702 C CA . LEU A 1 92 ? -34.855 1.060 37.721 1.00 97.19 92 LEU A CA 1
ATOM 703 C C . LEU A 1 92 ? -35.783 2.138 37.149 1.00 97.19 92 LEU A C 1
ATOM 705 O O . LEU A 1 92 ? -36.639 2.657 37.871 1.00 97.19 92 LEU A O 1
ATOM 709 N N . SER A 1 93 ? -35.645 2.456 35.859 1.00 96.31 93 SER A N 1
ATOM 710 C CA . SER A 1 93 ? -36.499 3.449 35.198 1.00 96.31 93 SER A CA 1
ATOM 711 C C . SER A 1 93 ? -37.964 3.002 35.144 1.00 96.31 93 SER A C 1
ATOM 713 O O . SER A 1 93 ? -38.843 3.782 35.512 1.00 96.31 93 SER A O 1
ATOM 715 N N . LEU A 1 94 ? -38.239 1.734 34.813 1.00 96.94 94 LEU A N 1
ATOM 716 C CA . LEU A 1 94 ? -39.590 1.158 34.847 1.00 96.94 94 LEU A CA 1
ATOM 717 C C . LEU A 1 94 ? -40.201 1.198 36.254 1.00 96.94 94 LEU A C 1
ATOM 719 O O . LEU A 1 94 ? -41.360 1.585 36.409 1.00 96.94 94 LEU A O 1
ATOM 723 N N . ILE A 1 95 ? -39.425 0.867 37.291 1.00 96.44 95 ILE A N 1
ATOM 724 C CA . ILE A 1 95 ? -39.874 0.959 38.689 1.00 96.44 95 ILE A CA 1
ATOM 725 C C . ILE A 1 95 ? -40.226 2.407 39.049 1.00 96.44 95 ILE A C 1
ATOM 727 O O . ILE A 1 95 ? -41.240 2.651 39.711 1.00 96.44 95 ILE A O 1
ATOM 731 N N . LEU A 1 96 ? -39.410 3.374 38.626 1.00 96.38 96 LEU A N 1
ATOM 732 C CA . LEU A 1 96 ? -39.649 4.790 38.896 1.00 96.38 96 LEU A CA 1
ATOM 733 C C . LEU A 1 96 ? -40.927 5.276 38.201 1.00 96.38 96 LEU A C 1
ATOM 735 O O . LEU A 1 96 ? -41.769 5.906 38.844 1.00 96.38 96 LEU A O 1
ATOM 739 N N . ILE A 1 97 ? -41.108 4.917 36.928 1.00 96.38 97 ILE A N 1
ATOM 740 C CA . ILE A 1 97 ? -42.311 5.226 36.144 1.00 96.38 97 ILE A CA 1
ATOM 741 C C . ILE A 1 97 ? -43.547 4.610 36.805 1.00 96.38 97 ILE A C 1
ATOM 743 O O . ILE A 1 97 ? -44.526 5.318 37.040 1.00 96.38 97 ILE A O 1
ATOM 747 N N . TYR A 1 98 ? -43.494 3.332 37.188 1.00 96.31 98 TYR A N 1
ATOM 748 C CA . TYR A 1 98 ? -44.597 2.663 37.878 1.00 96.31 98 TYR A CA 1
ATOM 749 C C . TYR A 1 98 ? -44.941 3.347 39.207 1.00 96.31 98 TYR A C 1
ATOM 751 O O . TYR A 1 98 ? -46.111 3.601 39.499 1.00 96.31 98 TYR A O 1
ATOM 759 N N . ARG A 1 99 ? -43.931 3.716 40.007 1.00 94.69 99 ARG A N 1
ATOM 760 C CA . ARG A 1 99 ? -44.140 4.449 41.266 1.00 94.69 99 ARG A CA 1
ATOM 761 C C . ARG A 1 99 ? -44.767 5.821 41.032 1.00 94.69 99 ARG A C 1
ATOM 763 O O . ARG A 1 99 ? -45.659 6.206 41.787 1.00 94.69 99 ARG A O 1
ATOM 770 N N . LEU A 1 100 ? -44.326 6.554 40.011 1.00 90.88 100 LEU A N 1
ATOM 771 C CA . LEU A 1 100 ? -44.895 7.856 39.654 1.00 90.88 100 LEU A CA 1
ATOM 772 C C . LEU A 1 100 ? -46.342 7.721 39.172 1.00 90.88 100 LEU A C 1
ATOM 774 O O . LEU A 1 100 ? -47.198 8.493 39.602 1.00 90.88 100 LEU A O 1
ATOM 778 N N . PHE A 1 101 ? -46.631 6.718 38.346 1.00 93.62 101 PHE A N 1
ATOM 779 C CA . PHE A 1 101 ? -47.976 6.458 37.841 1.00 93.62 101 PHE A CA 1
ATOM 780 C C . PHE A 1 101 ? -48.934 6.045 38.963 1.00 93.62 101 PHE A C 1
ATOM 782 O O . PHE A 1 101 ? -50.009 6.626 39.103 1.00 93.62 101 PHE A O 1
ATOM 789 N N . LYS A 1 102 ? -48.507 5.135 39.848 1.00 92.75 102 LYS A N 1
ATOM 790 C CA . LYS A 1 102 ? -49.283 4.737 41.031 1.00 92.75 102 LYS A CA 1
ATOM 791 C C . LYS A 1 102 ? -49.570 5.925 41.951 1.00 92.75 102 LYS A C 1
ATOM 793 O O . LYS A 1 102 ? -50.682 6.052 42.451 1.00 92.75 102 LYS A O 1
ATOM 798 N N . ARG A 1 103 ? -48.598 6.825 42.150 1.00 89.06 103 ARG A N 1
ATOM 799 C CA . ARG A 1 103 ? -48.812 8.070 42.909 1.00 89.06 103 ARG A CA 1
ATOM 800 C C . ARG A 1 103 ? -49.837 8.992 42.253 1.00 89.06 103 ARG A C 1
ATOM 802 O O . ARG A 1 103 ? -50.548 9.666 42.984 1.00 89.06 103 ARG A O 1
ATOM 809 N N . ARG A 1 104 ? -49.910 9.047 40.917 1.00 85.69 104 ARG A N 1
ATOM 810 C CA . ARG A 1 104 ? -50.934 9.838 40.217 1.00 85.69 104 ARG A CA 1
ATOM 811 C C . ARG A 1 104 ? -52.324 9.217 40.339 1.00 85.69 104 ARG A C 1
ATOM 813 O O . ARG A 1 104 ? -53.259 9.949 40.625 1.00 85.69 104 ARG A O 1
ATOM 820 N N . LEU A 1 105 ? -52.442 7.895 40.193 1.00 84.88 105 LEU A N 1
ATOM 821 C CA . LEU A 1 105 ? -53.717 7.188 40.365 1.00 84.88 105 LEU A CA 1
ATOM 822 C C . LEU A 1 105 ? -54.257 7.288 41.794 1.00 84.88 105 LEU A C 1
ATOM 824 O O . LEU A 1 105 ? -55.442 7.497 41.976 1.00 84.88 105 LEU A O 1
ATOM 828 N N . ASN A 1 106 ? -53.395 7.195 42.809 1.00 77.56 106 ASN A N 1
ATOM 829 C CA . ASN A 1 106 ? -53.812 7.245 44.216 1.00 77.56 106 ASN A CA 1
ATOM 830 C C . ASN A 1 106 ? -54.103 8.670 44.733 1.00 77.56 106 ASN A C 1
ATOM 832 O O . ASN A 1 106 ? -54.299 8.856 45.932 1.00 77.56 106 ASN A O 1
ATOM 836 N N . LYS A 1 107 ? -54.017 9.681 43.861 1.00 68.31 107 LYS A N 1
ATOM 837 C CA . LYS A 1 107 ? -54.282 11.094 44.170 1.00 68.31 107 LYS A CA 1
ATOM 838 C C . LYS A 1 107 ? -55.522 11.627 43.433 1.00 68.31 107 LYS A C 1
ATOM 840 O O . LYS A 1 107 ? -55.871 12.783 43.651 1.00 68.31 107 LYS A O 1
ATOM 845 N N . SER A 1 108 ? -56.123 10.809 42.562 1.00 55.03 108 SER A N 1
ATOM 846 C CA . SER A 1 108 ? -57.414 11.036 41.901 1.00 55.03 108 SER A CA 1
ATOM 847 C C . SER A 1 108 ? -58.500 10.229 42.595 1.00 55.03 108 SER A C 1
ATOM 849 O O . SER A 1 108 ? -59.667 10.627 42.408 1.00 55.03 108 SER A O 1
#

Sequence (108 aa):
MNQLAALPEGAGYSARSGQATASVVRGKGDTLIFTSICDSLARQVISLTEELTRIRNETGEEVEEPPPQVAHEPTGWQWFQIWAGRLVLITLSLILIYRLFKRRLNKS

Secondary structure (DSSP, 8-state):
--SGGGSPTT-EEEEEETTEEEEEEE-STT-EEEEEEEHHHHHHHHHHHHHHHHHHHHHTT----PPP----PPPHHHHHHHHHHHHHHHHHHHHHHHHHHHHHHTT-

Organism: NCBI:txid246787

Radius of gyration: 39.7 Å; chains: 1; bounding box: 84×26×93 Å

Foldseek 3Di:
DPPVQVDDQQDWDWDDDPQKIWIWGHHPDRDIDIDIDGNVVVVVVVVVVVVVVVVCVVCVVPVPPPPDPPPPDPDVVNVVVVVVVVVVVVVVVVVVVVVVVVVVVVVD

pLDDT: mean 80.75, std 12.12, range [45.38, 97.19]